Protein AF-J2SRX4-F1 (afdb_monomer_lite)

Secondary structure (DSSP, 8-state):
--------S--EEEEEEETTEEEEEEEEEEETTEEEEEEEEEEEETTEEEEEEEEEEEEP--

Sequence (62 aa):
RHGGVYETRGDSVSIDIVGTTASARVDTDNLSGFRFTDFFHLLKVEGEWTIVSKIYYSHRNT

Foldseek 3Di:
DDPDDQPFPDWDKDKDDDPQKIKMWTWTDSPVRWTKIKIFIWGQDPNDTDTPDIDMDIDDDD

Radius of gyration: 14.63 Å; chains: 1; bounding box: 28×37×39 Å

pLDDT: mean 83.99, std 19.62, range [36.41, 98.62]

Structure (mmCIF, N/CA/C/O backbone):
data_AF-J2SRX4-F1
#
_entry.id   AF-J2SRX4-F1
#
loop_
_atom_site.group_PDB
_atom_site.id
_atom_site.type_symbol
_atom_site.label_atom_id
_atom_site.label_alt_id
_atom_site.label_comp_id
_atom_site.label_asym_id
_atom_site.label_entity_id
_atom_site.label_seq_id
_atom_site.pdbx_PDB_ins_code
_atom_site.Cartn_x
_atom_site.Cartn_y
_atom_site.Cartn_z
_atom_site.occupancy
_atom_site.B_iso_or_equiv
_atom_site.auth_seq_id
_atom_site.auth_comp_id
_atom_site.auth_asym_id
_atom_site.auth_atom_id
_atom_site.pdbx_PDB_model_num
ATOM 1 N N . ARG A 1 1 ? 17.851 29.119 -10.895 1.00 41.25 1 ARG A N 1
ATOM 2 C CA . ARG A 1 1 ? 16.418 29.019 -11.264 1.00 41.25 1 ARG A CA 1
ATOM 3 C C . ARG A 1 1 ? 16.223 27.722 -12.033 1.00 41.25 1 ARG A C 1
ATOM 5 O O . ARG A 1 1 ? 16.747 27.644 -13.129 1.00 41.25 1 ARG A O 1
ATOM 12 N N . HIS A 1 2 ? 15.582 26.730 -11.413 1.00 39.28 2 HIS A N 1
ATOM 13 C CA . HIS A 1 2 ? 14.641 25.763 -12.002 1.00 39.28 2 HIS A CA 1
ATOM 14 C C . HIS A 1 2 ? 14.479 24.606 -11.011 1.00 39.28 2 HIS A C 1
ATOM 16 O O . HIS A 1 2 ? 15.104 23.561 -11.134 1.00 39.28 2 HIS A O 1
ATOM 22 N N . GLY A 1 3 ? 13.661 24.841 -9.980 1.00 36.41 3 GLY A N 1
ATOM 23 C CA . GLY A 1 3 ? 13.008 23.742 -9.281 1.00 36.41 3 GLY A CA 1
ATOM 24 C C . GLY A 1 3 ? 11.973 23.181 -10.246 1.00 36.41 3 GLY A C 1
ATOM 25 O O . GLY A 1 3 ? 10.957 23.829 -10.492 1.00 36.41 3 GLY A O 1
ATOM 26 N N . GLY A 1 4 ? 12.300 22.060 -10.884 1.00 38.41 4 GLY A N 1
ATOM 27 C CA . GLY A 1 4 ? 11.347 21.309 -11.686 1.00 38.41 4 GLY A CA 1
ATOM 28 C C . GLY A 1 4 ? 10.321 20.695 -10.748 1.00 38.41 4 GLY A C 1
ATOM 29 O O . GLY A 1 4 ? 10.680 19.964 -9.828 1.00 38.41 4 GLY A O 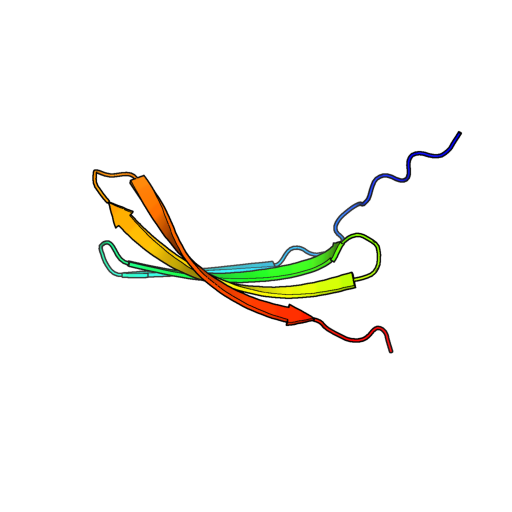1
ATOM 30 N N . VAL A 1 5 ? 9.055 21.036 -10.953 1.00 45.91 5 VAL A N 1
ATOM 31 C CA . VAL A 1 5 ? 7.936 20.300 -10.373 1.00 45.91 5 VAL A CA 1
ATOM 32 C C . VAL A 1 5 ? 8.037 18.882 -10.933 1.00 45.91 5 VAL A C 1
ATOM 34 O O . VAL A 1 5 ? 7.899 18.691 -12.141 1.00 45.91 5 VAL A O 1
ATOM 37 N N . TYR A 1 6 ? 8.349 17.901 -10.084 1.00 45.72 6 TYR A N 1
ATOM 38 C CA . TYR A 1 6 ? 8.191 16.493 -10.439 1.00 45.72 6 TYR A CA 1
ATOM 39 C C . TYR A 1 6 ? 6.690 16.223 -10.457 1.00 45.72 6 TYR A C 1
ATOM 41 O O . TYR A 1 6 ? 6.090 15.874 -9.447 1.00 45.72 6 TYR A O 1
ATOM 49 N N . GLU A 1 7 ? 6.061 16.517 -11.589 1.00 46.00 7 GLU A N 1
ATOM 50 C CA . GLU A 1 7 ? 4.680 16.140 -11.832 1.00 46.00 7 GLU A CA 1
ATOM 51 C C . GLU A 1 7 ? 4.682 14.633 -12.111 1.00 46.00 7 GLU A C 1
ATOM 53 O O . GLU A 1 7 ? 5.182 14.177 -13.148 1.00 46.00 7 GLU A O 1
ATOM 58 N N . THR A 1 8 ? 4.215 13.854 -11.133 1.00 47.72 8 THR A N 1
ATOM 59 C CA . THR A 1 8 ? 4.023 12.408 -11.251 1.00 47.72 8 THR A CA 1
ATOM 60 C C . THR A 1 8 ? 2.948 12.175 -12.307 1.00 47.72 8 THR A C 1
ATOM 62 O O . THR A 1 8 ? 1.758 12.413 -12.097 1.00 47.72 8 THR A O 1
ATOM 65 N N . ARG A 1 9 ? 3.371 11.810 -13.518 1.00 52.88 9 ARG A N 1
ATOM 66 C CA . ARG A 1 9 ? 2.475 11.590 -14.656 1.00 52.88 9 ARG A CA 1
ATOM 67 C C . ARG A 1 9 ? 2.005 10.142 -14.639 1.00 52.88 9 ARG A C 1
ATOM 69 O O . ARG A 1 9 ? 2.525 9.332 -15.388 1.00 52.88 9 ARG A O 1
ATOM 76 N N . GL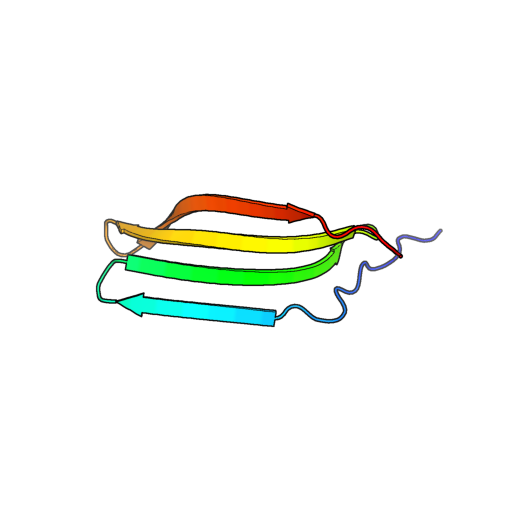Y A 1 10 ? 1.011 9.861 -13.800 1.00 57.16 10 GLY A N 1
ATOM 77 C CA . GLY A 1 10 ? 0.301 8.582 -13.779 1.00 57.16 10 GLY A CA 1
ATOM 78 C C . GLY A 1 10 ? 0.569 7.771 -12.522 1.00 57.16 10 GLY A C 1
ATOM 79 O O . GLY A 1 10 ? 1.207 6.730 -12.588 1.00 57.16 10 GLY A O 1
ATOM 80 N N . ASP A 1 11 ? 0.038 8.227 -11.389 1.00 69.19 11 ASP A N 1
ATOM 81 C CA . ASP A 1 11 ? -0.041 7.374 -10.209 1.00 69.19 11 ASP A CA 1
ATOM 82 C C . ASP A 1 11 ? -1.293 6.504 -10.328 1.00 69.19 11 ASP A C 1
ATOM 84 O O . ASP A 1 11 ? -2.421 7.007 -10.293 1.00 69.19 11 ASP A O 1
ATOM 88 N N . SER A 1 12 ? -1.106 5.198 -10.520 1.00 77.94 12 SER A N 1
ATOM 89 C CA . SER A 1 12 ? -2.215 4.243 -10.485 1.00 77.94 12 SER A CA 1
ATOM 90 C C . SER A 1 12 ? -2.161 3.453 -9.187 1.00 77.94 12 SER A C 1
ATOM 92 O O . SER A 1 12 ? -1.113 2.935 -8.799 1.00 77.94 12 SER A O 1
ATOM 94 N N . VAL A 1 13 ? -3.295 3.395 -8.492 1.00 88.94 13 VAL A N 1
ATOM 95 C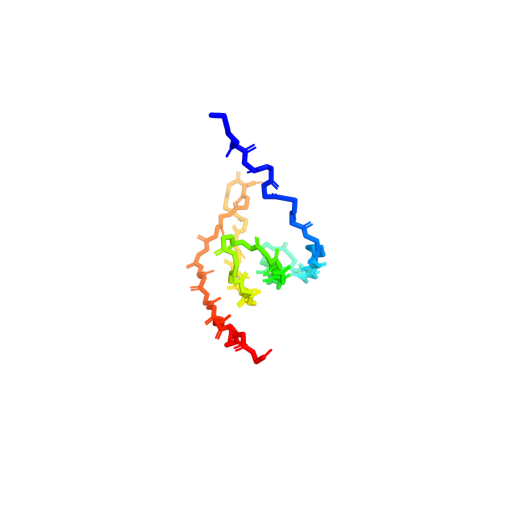 CA . VAL A 1 13 ? -3.424 2.685 -7.221 1.00 88.94 13 VAL A CA 1
ATOM 96 C C . VAL A 1 13 ? -4.559 1.686 -7.332 1.00 88.94 13 VAL A C 1
ATOM 98 O O . VAL A 1 13 ? -5.680 2.043 -7.690 1.00 88.94 13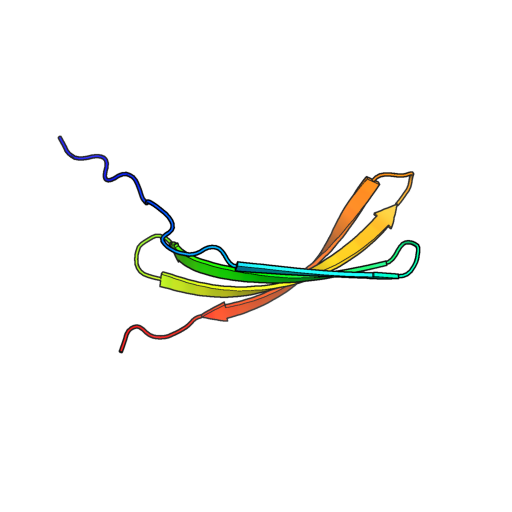 VAL A O 1
ATOM 101 N N . SER A 1 14 ? -4.280 0.439 -6.972 1.00 93.75 14 SER A N 1
ATOM 102 C CA . SER A 1 14 ? -5.310 -0.568 -6.724 1.00 93.75 14 SER A CA 1
ATOM 103 C C . SER A 1 14 ? -5.152 -1.090 -5.309 1.00 93.75 14 SER A C 1
ATOM 105 O O . SER A 1 14 ? -4.046 -1.470 -4.922 1.00 93.75 14 SER A O 1
ATOM 107 N N . ILE A 1 15 ? -6.243 -1.141 -4.556 1.00 96.38 15 ILE A N 1
ATOM 108 C CA . ILE A 1 15 ? -6.259 -1.660 -3.192 1.00 96.38 15 ILE A CA 1
ATOM 109 C C . ILE A 1 15 ? -7.324 -2.743 -3.069 1.00 96.38 15 ILE A C 1
ATOM 111 O O . ILE A 1 15 ? -8.453 -2.562 -3.521 1.00 96.38 15 ILE A O 1
ATOM 115 N N . ASP A 1 16 ? -6.947 -3.858 -2.456 1.00 97.81 16 ASP A N 1
ATOM 116 C CA . ASP A 1 16 ? -7.858 -4.909 -2.019 1.00 97.81 16 ASP A CA 1
ATOM 117 C C . ASP A 1 16 ? -7.892 -4.919 -0.489 1.00 97.81 16 ASP A C 1
ATOM 119 O O . ASP A 1 16 ? -6.839 -4.854 0.154 1.00 97.81 16 ASP A O 1
ATOM 123 N N . ILE A 1 17 ? -9.091 -4.941 0.092 1.00 98.12 17 ILE A N 1
ATOM 124 C CA . ILE A 1 17 ? -9.321 -4.833 1.537 1.00 98.12 17 ILE A CA 1
ATOM 125 C C . ILE A 1 17 ? -10.248 -5.963 1.970 1.00 98.12 17 ILE A C 1
ATOM 127 O O . ILE A 1 17 ? -11.387 -6.053 1.511 1.00 98.12 17 ILE A O 1
ATOM 131 N N . VAL A 1 18 ? -9.799 -6.769 2.933 1.00 98.31 18 VAL A N 1
ATOM 132 C CA . VAL A 1 18 ? -10.602 -7.833 3.546 1.00 98.31 18 VAL A CA 1
ATOM 133 C C . VAL A 1 18 ? -10.517 -7.710 5.066 1.00 98.31 18 VAL A C 1
ATOM 135 O O . VAL A 1 18 ? -9.511 -8.035 5.692 1.00 98.31 18 VAL A O 1
ATOM 138 N N . GLY A 1 19 ? -11.594 -7.229 5.692 1.00 97.94 19 GLY A N 1
ATOM 139 C CA . GLY A 1 19 ? -11.626 -7.010 7.140 1.00 97.94 19 GLY A CA 1
ATOM 140 C C . GLY A 1 19 ? -10.565 -6.001 7.596 1.00 97.94 19 GLY A C 1
ATOM 141 O O . GLY A 1 19 ? -10.625 -4.828 7.234 1.00 97.94 19 GLY A O 1
ATOM 142 N N . THR A 1 20 ? -9.608 -6.447 8.413 1.00 98.44 20 THR A N 1
ATOM 143 C CA . THR A 1 20 ? -8.503 -5.629 8.948 1.00 98.44 20 THR A CA 1
ATOM 144 C C . THR A 1 20 ? -7.196 -5.790 8.170 1.00 98.44 20 THR A C 1
ATOM 146 O O . THR A 1 20 ? -6.151 -5.347 8.643 1.00 98.44 20 THR A O 1
ATOM 149 N N . THR A 1 21 ? -7.224 -6.411 6.991 1.00 98.44 21 THR A N 1
ATOM 150 C CA . THR A 1 21 ? -6.049 -6.583 6.130 1.00 98.44 21 THR A CA 1
ATOM 151 C C . THR A 1 21 ? -6.259 -5.875 4.797 1.00 98.44 21 THR A C 1
ATOM 153 O O . THR A 1 21 ? -7.388 -5.749 4.315 1.00 98.44 21 THR A O 1
ATOM 156 N N . ALA A 1 22 ? -5.171 -5.386 4.203 1.00 98.56 22 ALA A N 1
ATOM 157 C CA . ALA A 1 22 ? -5.202 -4.831 2.858 1.00 98.56 22 ALA A CA 1
ATOM 158 C C . ALA A 1 22 ? -3.903 -5.099 2.093 1.00 98.56 22 ALA A C 1
ATOM 160 O O . ALA A 1 22 ? -2.819 -5.201 2.677 1.00 98.56 22 ALA A O 1
ATOM 161 N N . SER A 1 23 ? -4.017 -5.166 0.770 1.00 98.44 23 SER A N 1
ATOM 162 C CA . SER A 1 23 ? -2.889 -5.162 -0.156 1.00 98.44 23 SER A CA 1
ATOM 163 C C . SER A 1 23 ? -3.085 -4.044 -1.170 1.00 98.44 23 SER A C 1
ATOM 165 O O . SER A 1 23 ? -4.128 -3.978 -1.816 1.00 98.44 23 SER A O 1
ATOM 167 N N . ALA A 1 24 ? -2.093 -3.172 -1.324 1.00 97.38 24 ALA A N 1
ATOM 168 C CA . ALA A 1 24 ? -2.135 -2.070 -2.278 1.00 97.38 24 ALA A CA 1
ATOM 169 C C . ALA A 1 24 ? -0.987 -2.180 -3.280 1.00 97.38 24 ALA A C 1
ATOM 171 O O . ALA A 1 24 ? 0.162 -2.373 -2.889 1.00 97.38 24 ALA A O 1
ATOM 172 N N . ARG A 1 25 ? -1.293 -2.027 -4.567 1.00 96.69 25 ARG A N 1
ATOM 173 C CA . ARG A 1 25 ? -0.311 -1.783 -5.625 1.00 96.69 25 ARG A CA 1
ATOM 174 C C . ARG A 1 25 ? -0.312 -0.294 -5.936 1.00 96.69 25 ARG A C 1
ATOM 176 O O . ARG A 1 25 ? -1.386 0.275 -6.123 1.00 96.69 25 ARG A O 1
ATOM 183 N N . VAL A 1 26 ? 0.872 0.297 -6.016 1.00 94.25 26 VAL A N 1
ATOM 184 C CA . VAL A 1 26 ? 1.079 1.685 -6.438 1.00 94.25 26 VAL A CA 1
ATOM 185 C C . VAL A 1 26 ? 2.090 1.684 -7.574 1.00 94.25 26 VAL A C 1
ATOM 187 O O . VAL A 1 26 ? 3.228 1.259 -7.390 1.00 94.25 26 VAL A O 1
ATOM 190 N N . ASP A 1 27 ? 1.666 2.126 -8.750 1.00 92.38 27 ASP A N 1
ATOM 191 C CA . ASP A 1 27 ? 2.571 2.418 -9.856 1.00 92.38 27 ASP A CA 1
ATOM 192 C C . ASP A 1 27 ? 2.901 3.906 -9.824 1.00 92.38 27 ASP A C 1
ATOM 194 O O . ASP A 1 27 ? 1.986 4.726 -9.852 1.00 92.38 27 ASP A O 1
ATOM 198 N N . THR A 1 28 ? 4.193 4.223 -9.753 1.00 89.56 28 THR A N 1
ATOM 199 C CA . THR A 1 28 ? 4.709 5.591 -9.681 1.00 89.56 28 THR A CA 1
ATOM 200 C C . THR A 1 28 ? 5.571 5.864 -10.902 1.00 89.56 28 THR A C 1
ATOM 202 O O . THR A 1 28 ? 6.625 5.240 -11.075 1.00 89.56 28 THR A O 1
ATOM 205 N N . ASP A 1 29 ? 5.155 6.830 -11.714 1.00 83.56 29 ASP A N 1
ATOM 206 C CA . ASP A 1 29 ? 5.873 7.276 -12.906 1.00 83.56 29 ASP A CA 1
ATOM 207 C C . ASP A 1 29 ? 6.612 8.597 -12.670 1.00 83.56 29 ASP A C 1
ATOM 209 O O . ASP A 1 29 ? 6.118 9.511 -12.015 1.00 83.56 29 ASP A O 1
ATOM 213 N N . ASN A 1 30 ? 7.794 8.741 -13.275 1.00 72.94 30 ASN A N 1
ATOM 214 C CA . ASN A 1 30 ? 8.569 9.987 -13.273 1.00 72.94 30 ASN A CA 1
ATOM 215 C C . ASN A 1 30 ? 9.002 10.478 -11.872 1.00 72.94 30 ASN A C 1
ATOM 217 O O . ASN A 1 30 ? 9.266 11.668 -11.671 1.00 72.94 30 ASN A O 1
ATOM 221 N N . LEU A 1 31 ? 9.158 9.568 -10.905 1.00 72.19 31 LEU A N 1
ATOM 222 C CA . LEU A 1 31 ? 9.755 9.895 -9.612 1.00 72.19 31 LEU A CA 1
ATOM 223 C C . LEU A 1 31 ? 11.267 10.060 -9.793 1.00 72.19 31 LEU A C 1
ATOM 225 O O . LEU A 1 31 ? 12.006 9.079 -9.828 1.00 72.19 31 LEU A O 1
ATOM 229 N N . SER A 1 32 ? 11.734 11.299 -9.960 1.00 75.94 32 SER A N 1
ATOM 230 C CA . SER A 1 32 ? 13.143 11.610 -10.262 1.00 75.94 32 SER A CA 1
ATOM 231 C C . SER A 1 32 ? 13.672 10.902 -11.522 1.00 75.94 32 SER A C 1
ATOM 233 O O . SER A 1 32 ? 14.842 10.534 -11.590 1.00 75.94 32 SER A O 1
ATOM 235 N N . GLY A 1 33 ? 12.801 10.683 -12.514 1.00 75.75 33 GLY A N 1
ATOM 236 C CA . GLY A 1 33 ? 13.129 9.942 -13.737 1.00 75.75 33 GLY A CA 1
ATOM 237 C C . GLY A 1 33 ? 13.115 8.418 -13.587 1.00 75.75 33 GLY A C 1
ATOM 238 O O . GLY A 1 33 ? 13.465 7.722 -14.536 1.00 75.75 33 GLY A O 1
ATOM 239 N N . PHE A 1 34 ? 12.702 7.892 -12.433 1.00 79.69 34 PHE A N 1
ATOM 240 C CA . PHE A 1 34 ? 12.494 6.465 -12.211 1.00 79.69 34 PHE A CA 1
ATOM 241 C C . PHE A 1 34 ? 11.009 6.114 -12.273 1.00 79.69 34 PHE A C 1
ATOM 243 O O . PHE A 1 34 ? 10.142 6.929 -11.946 1.00 79.69 34 PHE A O 1
ATOM 250 N N . ARG A 1 35 ? 10.739 4.864 -12.649 1.00 89.19 35 ARG A N 1
ATOM 251 C CA . ARG A 1 35 ? 9.420 4.249 -12.549 1.00 89.19 35 ARG A CA 1
ATOM 252 C C . ARG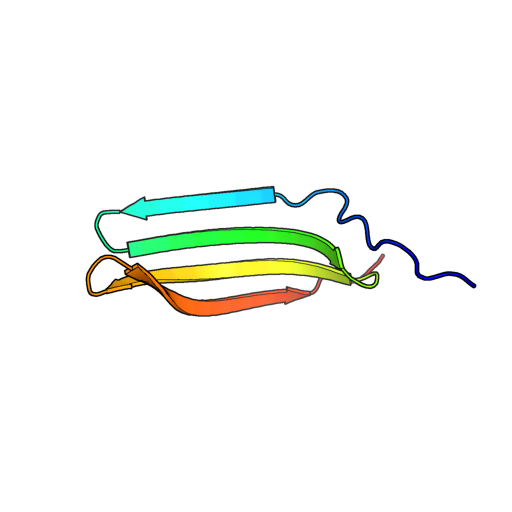 A 1 35 ? 9.474 3.073 -11.585 1.00 89.19 35 ARG A C 1
ATOM 254 O O . ARG A 1 35 ? 10.368 2.226 -11.684 1.00 89.19 35 ARG A O 1
ATOM 261 N N . PHE A 1 36 ? 8.504 3.004 -10.684 1.00 91.62 36 PHE A N 1
ATOM 262 C CA . PHE A 1 36 ? 8.391 1.939 -9.693 1.00 91.62 36 PHE A CA 1
ATOM 263 C C . PHE A 1 36 ? 7.002 1.315 -9.704 1.00 91.62 36 PHE A C 1
ATOM 265 O O . PHE A 1 36 ? 6.009 1.990 -9.950 1.00 91.62 36 PHE A O 1
ATOM 272 N N . THR A 1 37 ? 6.955 0.0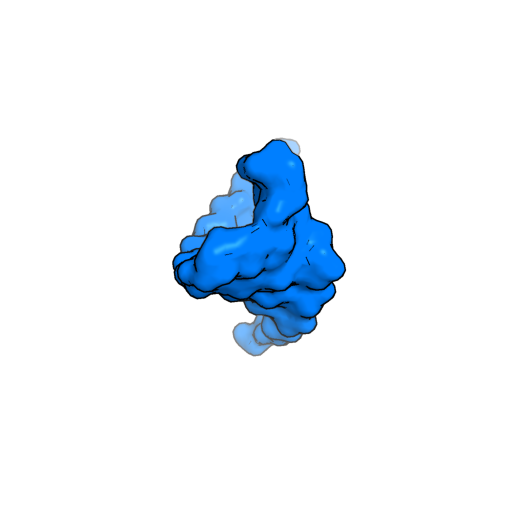26 -9.390 1.00 94.38 37 THR A N 1
ATOM 273 C CA . THR A 1 37 ? 5.741 -0.645 -8.924 1.00 94.38 37 THR A CA 1
ATOM 274 C C . THR A 1 37 ? 5.985 -1.066 -7.483 1.00 94.38 37 THR A C 1
ATOM 276 O O . THR A 1 37 ? 6.812 -1.946 -7.240 1.00 94.38 37 THR A O 1
ATOM 279 N N . ASP A 1 38 ? 5.277 -0.454 -6.544 1.00 95.62 38 ASP A N 1
ATOM 280 C CA . ASP A 1 38 ? 5.279 -0.812 -5.129 1.00 95.62 38 ASP A CA 1
ATOM 281 C C . ASP A 1 38 ? 4.099 -1.741 -4.810 1.00 95.62 38 ASP A C 1
ATOM 283 O O . ASP A 1 38 ? 2.984 -1.540 -5.294 1.00 95.62 38 ASP A O 1
ATOM 287 N N . PHE A 1 39 ? 4.326 -2.725 -3.939 1.00 97.44 39 PHE A N 1
ATOM 288 C CA . PHE A 1 39 ? 3.275 -3.490 -3.272 1.00 97.44 39 PHE A CA 1
ATOM 289 C C . PHE A 1 39 ? 3.389 -3.297 -1.760 1.00 97.44 39 PHE A C 1
ATOM 291 O O . PHE A 1 39 ? 4.424 -3.598 -1.159 1.00 97.44 39 PHE A O 1
ATOM 298 N N . PHE A 1 40 ? 2.312 -2.813 -1.152 1.00 98.19 40 PHE A N 1
ATOM 299 C CA . PHE A 1 40 ? 2.174 -2.628 0.285 1.00 98.19 40 PHE A CA 1
ATOM 300 C C . PHE A 1 40 ? 1.235 -3.680 0.859 1.00 98.19 40 PHE A C 1
ATOM 302 O O . PHE A 1 40 ? 0.155 -3.914 0.317 1.00 98.19 40 PHE A O 1
ATOM 309 N N . HIS A 1 41 ? 1.605 -4.246 2.003 1.00 98.38 41 HIS A N 1
ATOM 310 C CA . HIS A 1 41 ? 0.682 -5.001 2.845 1.00 98.38 41 HIS A CA 1
ATOM 311 C C . HIS A 1 41 ? 0.404 -4.207 4.112 1.00 98.38 41 HIS A C 1
ATOM 313 O O . HIS A 1 41 ? 1.331 -3.676 4.734 1.00 98.38 41 HIS A O 1
ATOM 319 N N . LEU A 1 42 ? -0.871 -4.118 4.481 1.00 98.62 42 LEU A N 1
ATOM 320 C CA . LEU A 1 42 ? -1.335 -3.304 5.592 1.00 98.62 42 LEU A CA 1
ATOM 321 C C . LEU A 1 42 ? -2.182 -4.125 6.557 1.00 98.62 42 LEU A C 1
ATOM 323 O O . LEU A 1 42 ? -2.963 -4.987 6.147 1.00 98.62 42 LEU A O 1
ATOM 327 N N . LEU A 1 43 ? -2.059 -3.792 7.838 1.00 98.62 43 LEU A N 1
ATOM 328 C CA . LEU A 1 43 ? -2.939 -4.263 8.902 1.00 98.62 43 LEU A CA 1
ATOM 329 C C . LEU A 1 43 ? -3.596 -3.066 9.580 1.00 98.62 43 LEU A C 1
ATOM 331 O O . LEU A 1 43 ? -2.936 -2.060 9.839 1.00 98.62 43 LEU A O 1
ATOM 335 N N . LYS A 1 44 ? -4.885 -3.180 9.894 1.00 98.50 44 LYS A N 1
ATOM 336 C CA . LYS A 1 44 ? -5.602 -2.200 10.708 1.00 98.50 44 LYS A CA 1
ATOM 337 C C . LYS A 1 44 ? -5.423 -2.548 12.183 1.00 98.50 44 LYS A C 1
ATOM 339 O O . LYS A 1 44 ? -6.031 -3.501 12.670 1.00 98.50 44 LYS A O 1
ATOM 344 N N . VAL A 1 45 ? -4.587 -1.789 12.880 1.00 97.69 45 VAL A N 1
ATOM 345 C CA . VAL A 1 45 ? -4.248 -1.970 14.297 1.00 97.69 45 VAL A CA 1
ATOM 346 C C . VAL A 1 45 ? -4.822 -0.788 15.066 1.00 97.69 45 VAL A C 1
ATOM 348 O O . VAL A 1 45 ? -4.605 0.353 14.682 1.00 97.69 45 VAL A O 1
ATOM 351 N N . GLU A 1 46 ? -5.620 -1.056 16.102 1.00 97.31 46 GLU A N 1
ATOM 352 C CA . GLU A 1 46 ? -6.258 -0.014 16.933 1.00 97.31 46 GLU A CA 1
ATOM 353 C C . GLU A 1 46 ? -7.071 1.028 16.138 1.00 97.31 46 GLU A C 1
ATOM 355 O O . GLU A 1 46 ? -7.216 2.177 16.535 1.00 97.31 46 GLU A O 1
ATOM 360 N N . GLY A 1 47 ? -7.647 0.611 15.007 1.00 97.31 47 GLY A N 1
ATOM 361 C CA . GLY A 1 47 ? -8.435 1.491 14.142 1.00 97.31 47 GLY A CA 1
ATOM 362 C C . GLY A 1 47 ? -7.631 2.199 13.050 1.00 97.31 47 GLY A C 1
ATOM 363 O O . GLY A 1 47 ? -8.248 2.763 12.148 1.00 97.31 47 GLY A O 1
ATOM 364 N N . GLU A 1 48 ? -6.305 2.065 13.042 1.00 98.00 48 GLU A N 1
ATOM 365 C CA . GLU A 1 48 ? -5.407 2.744 12.107 1.00 98.00 48 GLU A CA 1
ATOM 366 C C . GLU A 1 48 ? -4.704 1.767 11.161 1.00 98.00 48 GLU A C 1
ATOM 368 O O . GLU A 1 48 ? -4.270 0.682 11.551 1.00 98.00 48 GLU A O 1
ATOM 373 N N . TRP A 1 49 ? -4.581 2.140 9.887 1.00 98.31 49 TRP A N 1
ATOM 374 C CA . TRP A 1 49 ? -3.869 1.325 8.902 1.00 98.31 49 TRP A CA 1
ATOM 375 C C . TRP A 1 49 ? -2.357 1.495 9.047 1.00 98.31 49 TRP A C 1
ATOM 377 O O . TRP A 1 49 ? -1.822 2.587 8.877 1.00 98.31 49 TRP A O 1
ATOM 387 N N . THR A 1 50 ? -1.658 0.392 9.299 1.00 98.19 50 THR A N 1
ATOM 388 C CA . THR A 1 50 ? -0.197 0.331 9.397 1.00 98.19 50 THR A CA 1
ATOM 389 C C . THR A 1 50 ? 0.370 -0.471 8.233 1.00 98.19 50 THR A C 1
ATOM 391 O O . THR A 1 50 ? -0.076 -1.589 7.977 1.00 98.19 50 THR A O 1
ATOM 394 N N . ILE A 1 51 ? 1.382 0.068 7.547 1.00 98.25 51 ILE A N 1
ATOM 395 C CA . ILE A 1 51 ? 2.155 -0.680 6.546 1.00 98.25 51 ILE A CA 1
ATOM 396 C C . ILE A 1 51 ? 3.077 -1.652 7.284 1.00 98.25 51 ILE A C 1
ATOM 398 O O . ILE A 1 51 ? 3.955 -1.231 8.033 1.00 98.25 51 ILE A O 1
ATOM 402 N N . VAL A 1 52 ? 2.897 -2.950 7.048 1.00 98.25 52 VAL A N 1
ATOM 403 C CA . VAL A 1 52 ? 3.715 -4.011 7.662 1.00 98.25 52 VAL A CA 1
ATOM 404 C C . VAL A 1 52 ? 4.741 -4.603 6.698 1.00 98.25 52 VAL A C 1
ATOM 406 O O . VAL A 1 52 ? 5.687 -5.254 7.130 1.00 98.25 52 VAL A O 1
ATOM 409 N N . SER A 1 53 ? 4.577 -4.377 5.393 1.00 98.50 53 SER A N 1
ATOM 410 C CA . SER A 1 53 ? 5.543 -4.777 4.371 1.00 98.50 53 SER A CA 1
ATOM 411 C C . SER A 1 53 ? 5.467 -3.854 3.162 1.00 98.50 53 SER A C 1
ATOM 413 O O . SER A 1 53 ? 4.384 -3.400 2.782 1.00 98.50 53 SER A O 1
ATOM 415 N N . LYS A 1 54 ? 6.628 -3.619 2.549 1.00 97.50 54 LYS A N 1
ATOM 416 C CA . LYS A 1 54 ? 6.775 -2.985 1.244 1.00 97.50 54 LYS A CA 1
ATOM 417 C C . LYS A 1 54 ? 7.768 -3.797 0.421 1.00 97.50 54 LYS A C 1
ATOM 419 O O . LYS A 1 54 ? 8.909 -3.983 0.841 1.00 97.50 54 LYS A O 1
ATOM 424 N N . ILE A 1 55 ? 7.358 -4.207 -0.771 1.00 97.88 55 ILE A N 1
ATOM 425 C CA . ILE A 1 55 ? 8.257 -4.707 -1.816 1.00 97.88 55 ILE A CA 1
ATOM 426 C C . ILE A 1 55 ? 8.082 -3.853 -3.066 1.00 97.88 55 ILE A C 1
ATOM 428 O O . ILE A 1 55 ? 7.031 -3.244 -3.254 1.00 97.88 55 ILE A O 1
ATOM 432 N N . TYR A 1 56 ? 9.106 -3.790 -3.913 1.00 95.75 56 TYR A N 1
ATOM 433 C CA . TYR A 1 56 ? 9.059 -2.952 -5.105 1.00 95.75 56 TYR A CA 1
ATOM 434 C C . TYR A 1 56 ? 9.788 -3.575 -6.290 1.00 95.75 56 TYR A C 1
ATOM 436 O O . TYR A 1 56 ? 10.708 -4.380 -6.132 1.00 95.75 56 TYR A O 1
ATOM 444 N N . TYR A 1 57 ? 9.393 -3.143 -7.483 1.00 95.12 57 TYR A N 1
ATOM 445 C CA . TYR A 1 57 ? 10.126 -3.348 -8.723 1.00 95.12 57 TYR A CA 1
ATOM 446 C C . TYR A 1 57 ? 10.533 -1.995 -9.308 1.00 95.12 57 TYR A C 1
ATOM 448 O O . TYR A 1 57 ? 9.689 -1.124 -9.513 1.00 95.12 57 TYR A O 1
ATOM 456 N N . SER A 1 58 ? 11.829 -1.821 -9.578 1.00 93.31 58 SER A N 1
ATOM 457 C CA . SER A 1 58 ? 12.356 -0.660 -10.300 1.00 93.31 58 SER A CA 1
ATOM 458 C C . SER A 1 58 ? 12.395 -0.974 -11.789 1.00 93.31 58 SER A C 1
ATOM 460 O O . SER A 1 58 ? 13.102 -1.885 -12.227 1.00 93.31 58 SER A O 1
ATOM 462 N N . HIS A 1 59 ? 11.626 -0.227 -12.571 1.00 89.81 59 HIS A N 1
ATOM 463 C CA . HIS A 1 59 ? 11.620 -0.366 -14.018 1.00 89.81 59 HIS A CA 1
ATOM 464 C C . HIS A 1 59 ? 12.848 0.333 -14.600 1.00 89.81 59 HIS A C 1
ATOM 466 O O . HIS A 1 59 ? 13.155 1.470 -14.243 1.00 89.81 59 HIS A O 1
ATOM 472 N N . ARG A 1 60 ? 13.546 -0.329 -15.527 1.00 81.50 60 ARG A N 1
ATOM 473 C CA . ARG A 1 60 ? 14.569 0.344 -16.336 1.00 81.50 60 ARG A CA 1
ATOM 474 C C . ARG A 1 60 ? 13.890 1.310 -17.306 1.00 81.50 60 ARG A C 1
ATOM 476 O O . ARG A 1 60 ? 12.929 0.921 -17.965 1.00 81.50 60 ARG A O 1
ATOM 483 N N . ASN A 1 61 ? 14.437 2.518 -17.437 1.00 65.12 61 ASN A N 1
ATOM 484 C CA . ASN A 1 61 ? 14.143 3.370 -18.586 1.00 65.12 61 ASN A CA 1
ATOM 485 C C . ASN A 1 61 ? 14.739 2.695 -19.825 1.00 65.12 61 ASN A C 1
ATOM 487 O O . ASN A 1 61 ? 15.962 2.605 -19.946 1.00 65.12 61 ASN A O 1
ATOM 491 N N . THR A 1 62 ? 13.880 2.158 -20.685 1.00 55.84 62 THR A N 1
ATOM 492 C CA . THR A 1 62 ? 14.221 1.821 -22.073 1.00 55.84 62 THR A CA 1
ATOM 493 C C . THR A 1 62 ? 14.021 3.032 -22.957 1.00 55.84 62 THR A C 1
ATOM 495 O O . THR A 1 62 ? 12.964 3.679 -22.776 1.00 55.84 62 THR A O 1
#